Protein AF-A0A3D3A9D2-F1 (afdb_monomer_lite)

Sequence (85 aa):
FGTVWGIMNSFQAIAMSRDTNLAVVAPGIAEALFATGLGLLAAIPAVVAYNACAASVQRFSSRLDHFADDFINLIARQGGQQSKG

Secondary structure (DSSP, 8-state):
-HHHHHHHHHHHHHHHH----HHHHHHHHHHHHHHHHHHHHHHHHHHHHHHHHHHHHHHHHHHHHHHHHHHHHHHHHHHHHGGG-

Structure (mmCIF, N/CA/C/O backbone):
data_AF-A0A3D3A9D2-F1
#
_entry.id   AF-A0A3D3A9D2-F1
#
loop_
_atom_site.group_PDB
_atom_site.id
_atom_site.type_symbol
_atom_site.label_atom_id
_atom_site.label_alt_id
_atom_site.label_comp_id
_atom_site.label_asym_id
_atom_site.label_entity_id
_atom_site.label_seq_id
_atom_site.pdbx_PDB_ins_code
_atom_site.Cartn_x
_atom_site.Cartn_y
_atom_site.Cartn_z
_atom_site.occupancy
_atom_site.B_iso_or_equiv
_atom_site.auth_seq_id
_atom_site.auth_comp_id
_atom_site.auth_asym_id
_atom_site.auth_atom_id
_atom_site.pdbx_PDB_model_num
ATOM 1 N N . PHE A 1 1 ? -0.759 -0.569 -14.994 1.00 71.50 1 PHE A N 1
ATOM 2 C CA . PHE A 1 1 ? -1.142 -0.120 -16.350 1.00 71.50 1 PHE A CA 1
ATOM 3 C C . PHE A 1 1 ? 0.062 0.426 -17.122 1.00 71.50 1 PHE A C 1
ATOM 5 O O . PHE A 1 1 ? 0.338 -0.086 -18.197 1.00 71.50 1 PHE A O 1
ATOM 12 N N . GLY A 1 2 ? 0.839 1.368 -16.562 1.00 82.75 2 GLY A N 1
ATOM 13 C CA . GLY A 1 2 ? 2.013 1.949 -17.244 1.00 82.75 2 GLY A CA 1
ATOM 14 C C . GLY A 1 2 ? 3.111 0.955 -17.653 1.00 82.75 2 GLY A C 1
ATOM 15 O O . GLY A 1 2 ? 3.690 1.097 -18.721 1.00 82.75 2 GLY A O 1
ATOM 16 N N . THR A 1 3 ? 3.341 -0.102 -16.869 1.00 89.81 3 THR A N 1
ATOM 17 C CA . THR A 1 3 ? 4.353 -1.134 -17.165 1.00 89.81 3 THR A CA 1
ATOM 18 C C . THR A 1 3 ? 4.076 -1.904 -18.449 1.00 89.81 3 THR A C 1
ATOM 20 O O . THR A 1 3 ? 4.927 -1.995 -19.327 1.00 89.81 3 THR A O 1
ATOM 23 N N . VAL A 1 4 ? 2.865 -2.450 -18.558 1.00 89.75 4 VAL A N 1
ATOM 24 C CA . VAL A 1 4 ? 2.433 -3.257 -19.702 1.00 89.75 4 VAL A CA 1
ATOM 25 C C . VAL A 1 4 ? 2.431 -2.406 -20.966 1.00 89.75 4 VAL A C 1
ATOM 27 O O . VAL A 1 4 ? 2.927 -2.848 -21.995 1.00 89.75 4 VAL A O 1
ATOM 30 N N . TRP A 1 5 ? 1.953 -1.162 -20.871 1.00 87.56 5 TRP A N 1
ATOM 31 C CA . TRP A 1 5 ? 1.961 -0.230 -21.994 1.00 87.56 5 TRP A CA 1
ATOM 32 C C . TRP A 1 5 ? 3.383 0.137 -22.446 1.00 87.56 5 TRP A C 1
ATOM 34 O O . TRP A 1 5 ? 3.682 0.061 -23.635 1.00 87.56 5 TRP A O 1
ATOM 44 N N . GLY A 1 6 ? 4.281 0.474 -21.512 1.00 87.06 6 GLY A N 1
ATOM 45 C CA . GLY A 1 6 ? 5.668 0.838 -21.825 1.00 87.06 6 GLY A CA 1
ATOM 46 C C . GLY A 1 6 ? 6.462 -0.314 -22.443 1.00 87.06 6 GLY A C 1
ATOM 47 O O . GLY A 1 6 ? 7.181 -0.125 -23.426 1.00 87.06 6 GLY A O 1
ATOM 48 N N . ILE A 1 7 ? 6.264 -1.535 -21.936 1.00 90.12 7 ILE A N 1
ATOM 49 C CA . ILE A 1 7 ? 6.875 -2.741 -22.505 1.00 90.12 7 ILE A CA 1
ATOM 50 C C . ILE A 1 7 ? 6.295 -3.036 -23.895 1.00 90.12 7 ILE A C 1
ATOM 52 O O . ILE A 1 7 ? 7.056 -3.278 -24.830 1.00 90.12 7 ILE A O 1
ATOM 56 N N . MET A 1 8 ? 4.972 -2.957 -24.070 1.00 89.94 8 MET A N 1
ATOM 57 C CA . MET A 1 8 ? 4.319 -3.182 -25.364 1.00 89.94 8 MET A CA 1
ATOM 58 C C . MET A 1 8 ? 4.810 -2.194 -26.430 1.00 89.94 8 MET A C 1
ATOM 60 O O . MET A 1 8 ? 5.178 -2.615 -27.525 1.00 89.94 8 MET A O 1
ATOM 64 N N . ASN A 1 9 ? 4.888 -0.903 -26.095 1.00 87.75 9 ASN A N 1
ATOM 65 C CA . ASN A 1 9 ? 5.389 0.125 -27.006 1.00 87.75 9 ASN A CA 1
ATOM 66 C C . ASN A 1 9 ? 6.868 -0.107 -27.371 1.00 87.75 9 ASN A C 1
ATOM 68 O O . ASN A 1 9 ? 7.256 0.040 -28.528 1.00 87.75 9 ASN A O 1
ATOM 72 N N . SER A 1 10 ? 7.680 -0.550 -26.406 1.00 87.81 10 SER A N 1
ATOM 73 C CA . SER A 1 10 ? 9.091 -0.892 -26.637 1.00 87.81 10 SER A CA 1
ATOM 74 C C . SER A 1 10 ? 9.245 -2.068 -27.612 1.00 87.81 10 SER A C 1
ATOM 76 O O . SER A 1 10 ? 10.042 -2.000 -28.547 1.00 87.81 10 SER A O 1
ATOM 78 N N . PHE A 1 11 ? 8.448 -3.130 -27.457 1.00 87.19 11 PHE A N 1
ATOM 79 C CA . PHE A 1 11 ? 8.464 -4.266 -28.388 1.00 87.19 11 PHE A CA 1
ATOM 80 C C . PHE A 1 11 ? 7.922 -3.907 -29.777 1.00 87.19 11 PHE A C 1
ATOM 82 O O . PHE A 1 11 ? 8.453 -4.381 -30.782 1.00 87.19 11 PHE A O 1
ATOM 89 N N . GLN A 1 12 ? 6.912 -3.037 -29.855 1.00 86.62 12 GLN A N 1
ATOM 90 C CA . GLN A 1 12 ? 6.393 -2.541 -31.129 1.00 86.62 12 GLN A CA 1
ATOM 91 C C . GLN A 1 12 ? 7.447 -1.712 -31.882 1.00 86.62 12 GLN A C 1
ATOM 93 O O . GLN A 1 12 ? 7.581 -1.858 -33.098 1.00 86.62 12 GLN A O 1
ATOM 98 N N . ALA A 1 13 ? 8.241 -0.902 -31.173 1.00 84.88 13 ALA A N 1
ATOM 99 C CA . ALA A 1 13 ? 9.339 -0.138 -31.763 1.00 84.88 13 ALA A CA 1
ATOM 100 C C . ALA A 1 13 ? 10.407 -1.046 -32.402 1.00 84.88 13 ALA A C 1
ATOM 102 O O . ALA A 1 13 ? 10.786 -0.797 -33.544 1.00 84.88 13 ALA A O 1
ATOM 103 N N . ILE A 1 14 ? 10.816 -2.133 -31.730 1.00 85.56 14 ILE A N 1
ATOM 104 C CA . ILE A 1 14 ? 11.759 -3.133 -32.282 1.00 85.56 14 ILE A CA 1
ATOM 105 C C . ILE A 1 14 ? 11.187 -3.792 -33.544 1.00 85.56 14 ILE A C 1
ATOM 107 O O . ILE A 1 14 ? 11.887 -3.962 -34.544 1.00 85.56 14 ILE A O 1
ATOM 111 N N . ALA A 1 15 ? 9.905 -4.166 -33.514 1.00 85.19 15 ALA A N 1
ATOM 112 C CA . ALA A 1 15 ? 9.258 -4.836 -34.639 1.00 85.19 15 ALA A CA 1
ATOM 113 C C . ALA A 1 15 ? 9.196 -3.948 -35.897 1.00 85.19 15 ALA A C 1
ATOM 115 O O . ALA A 1 15 ? 9.345 -4.451 -37.012 1.00 85.19 15 ALA A O 1
ATOM 116 N N . MET A 1 16 ? 9.003 -2.635 -35.726 1.00 84.56 16 MET A N 1
ATOM 117 C CA . MET A 1 16 ? 8.958 -1.671 -36.832 1.00 84.56 16 MET A CA 1
ATOM 118 C C . MET A 1 16 ? 10.349 -1.276 -37.333 1.00 84.56 16 MET A C 1
ATOM 120 O O . MET A 1 16 ? 10.543 -1.159 -38.542 1.00 84.56 16 MET A O 1
ATOM 124 N N . SER A 1 17 ? 11.315 -1.075 -36.429 1.00 82.56 17 SER A N 1
ATOM 125 C CA . SER A 1 17 ? 12.673 -0.661 -36.798 1.00 82.56 17 SER A CA 1
ATOM 126 C C . SER A 1 17 ? 13.493 -1.792 -37.421 1.00 82.56 17 SER A C 1
ATOM 128 O O . SER A 1 17 ? 14.452 -1.514 -38.137 1.00 82.56 17 SER A O 1
ATOM 130 N N . ARG A 1 18 ? 13.134 -3.061 -37.149 1.00 77.75 18 ARG A N 1
ATOM 131 C CA . ARG A 1 18 ? 13.968 -4.254 -37.413 1.00 77.75 18 ARG A CA 1
ATOM 132 C C . ARG A 1 18 ? 15.371 -4.152 -36.801 1.00 77.75 18 ARG A C 1
ATOM 134 O O . ARG A 1 18 ? 16.265 -4.904 -37.181 1.00 77.75 18 ARG A O 1
ATOM 141 N N . ASP A 1 19 ? 15.549 -3.235 -35.856 1.00 72.94 19 ASP A N 1
ATOM 142 C CA . ASP A 1 19 ? 16.794 -2.978 -35.158 1.00 72.94 19 ASP A CA 1
ATOM 143 C C . ASP A 1 19 ? 16.633 -3.439 -33.711 1.00 72.94 19 ASP A C 1
ATOM 145 O O . ASP A 1 19 ? 15.785 -2.945 -32.964 1.00 72.94 19 ASP A O 1
ATOM 149 N N . THR A 1 20 ? 17.441 -4.425 -33.330 1.00 75.19 20 THR A N 1
ATOM 150 C CA . THR A 1 20 ? 17.470 -4.984 -31.976 1.00 75.19 20 THR A CA 1
ATOM 151 C C . THR A 1 20 ? 18.389 -4.198 -31.043 1.00 75.19 20 THR A C 1
ATOM 153 O O . THR A 1 20 ? 18.694 -4.670 -29.947 1.00 75.19 20 THR A O 1
ATOM 156 N N . ASN A 1 21 ? 18.872 -3.024 -31.458 1.00 80.38 21 ASN A N 1
ATOM 157 C CA . ASN A 1 21 ? 19.693 -2.174 -30.618 1.00 80.38 21 ASN A CA 1
ATOM 158 C C . ASN A 1 21 ? 18.940 -1.770 -29.341 1.00 80.38 21 ASN A C 1
ATOM 160 O O . ASN A 1 21 ? 17.968 -1.011 -29.354 1.00 80.38 21 ASN A O 1
ATOM 164 N N . LEU A 1 22 ? 19.452 -2.258 -28.211 1.00 74.50 22 LEU A N 1
ATOM 165 C CA . LEU A 1 22 ? 18.895 -2.047 -26.876 1.00 74.50 22 LEU A CA 1
ATOM 166 C C . LEU A 1 22 ? 18.807 -0.564 -26.492 1.00 74.50 22 LEU A C 1
ATOM 168 O O . LEU A 1 22 ? 17.954 -0.198 -25.685 1.00 74.50 22 LEU A O 1
ATOM 172 N N . ALA A 1 23 ? 19.635 0.297 -27.089 1.00 82.69 23 ALA A N 1
ATOM 173 C CA . ALA A 1 23 ? 19.601 1.734 -26.834 1.00 82.69 23 ALA A CA 1
ATOM 174 C C . ALA A 1 23 ? 18.251 2.375 -27.208 1.00 82.69 23 ALA A C 1
ATOM 176 O O . ALA A 1 23 ? 17.827 3.324 -26.553 1.00 82.69 23 ALA A O 1
ATOM 177 N N . VAL A 1 24 ? 17.555 1.840 -28.219 1.00 77.44 24 VAL A N 1
ATOM 178 C CA . VAL A 1 24 ? 16.281 2.393 -28.716 1.00 77.44 24 VAL A CA 1
ATOM 179 C C . VAL A 1 24 ? 15.112 2.073 -27.777 1.00 77.44 24 VAL A C 1
ATOM 181 O O . VAL A 1 24 ? 14.155 2.838 -27.699 1.00 77.44 24 VAL A O 1
ATOM 184 N N . VAL A 1 25 ? 15.193 0.976 -27.017 1.00 83.31 25 VAL A N 1
ATOM 185 C CA . VAL A 1 25 ? 14.119 0.520 -26.112 1.00 83.31 25 VAL A CA 1
ATOM 186 C C . VAL A 1 25 ? 14.386 0.760 -24.633 1.00 83.31 25 VAL A C 1
ATOM 188 O O . VAL A 1 25 ? 13.456 0.705 -23.828 1.00 83.31 25 VAL A O 1
ATOM 191 N N . ALA A 1 26 ? 15.633 1.056 -24.263 1.00 85.94 26 ALA A N 1
ATOM 192 C CA . ALA A 1 26 ? 16.004 1.346 -22.883 1.00 85.94 26 ALA A CA 1
ATOM 193 C C . ALA A 1 26 ? 15.118 2.424 -22.214 1.00 85.94 26 ALA A C 1
ATOM 195 O O . ALA A 1 26 ? 14.726 2.206 -21.064 1.00 85.94 26 ALA A O 1
ATOM 196 N N . PRO A 1 27 ? 14.716 3.523 -22.894 1.00 85.06 27 PRO A N 1
ATOM 197 C CA . PRO A 1 27 ? 13.847 4.531 -22.282 1.00 85.06 27 PRO A CA 1
ATOM 198 C C . PRO A 1 27 ? 12.457 3.993 -21.903 1.00 85.06 27 PRO A C 1
ATOM 200 O O . PRO A 1 27 ? 12.016 4.175 -20.770 1.00 85.06 27 PRO A O 1
ATOM 203 N N . GLY A 1 28 ? 11.786 3.266 -22.805 1.00 84.81 28 GLY A N 1
ATOM 204 C CA . GLY A 1 28 ? 10.426 2.760 -22.566 1.00 84.81 28 GLY A CA 1
ATOM 205 C C . GLY A 1 28 ? 10.358 1.694 -21.468 1.00 84.81 28 GLY A C 1
ATOM 206 O O . GLY A 1 28 ? 9.387 1.625 -20.710 1.00 84.81 28 GLY A O 1
ATOM 207 N N . ILE A 1 29 ? 11.419 0.897 -21.320 1.00 87.75 29 ILE A N 1
ATOM 208 C CA . ILE A 1 29 ? 11.543 -0.075 -20.226 1.00 87.75 29 ILE A CA 1
ATOM 209 C C . ILE A 1 29 ? 11.804 0.637 -18.890 1.00 87.75 29 ILE A C 1
ATOM 211 O O . ILE A 1 29 ? 11.234 0.250 -17.868 1.00 87.75 29 ILE A O 1
ATOM 215 N N . ALA A 1 30 ? 12.619 1.696 -18.877 1.00 89.25 30 ALA A N 1
ATOM 216 C CA . ALA A 1 30 ? 12.868 2.481 -17.669 1.00 89.25 30 ALA A CA 1
ATOM 217 C C . ALA A 1 30 ? 11.583 3.146 -17.142 1.00 89.25 30 ALA A C 1
ATOM 219 O O . ALA A 1 30 ? 11.291 3.063 -15.948 1.00 89.25 30 ALA A O 1
ATOM 220 N N . GLU A 1 31 ? 10.769 3.728 -18.027 1.00 89.31 31 GLU A N 1
ATOM 221 C CA . GLU A 1 31 ? 9.466 4.305 -17.669 1.00 89.31 31 GLU A CA 1
ATOM 222 C C . GLU A 1 31 ? 8.490 3.251 -17.134 1.00 89.31 31 GLU A C 1
ATOM 224 O O . GLU A 1 31 ? 7.787 3.486 -16.145 1.00 89.31 31 GLU A O 1
ATOM 229 N N . ALA A 1 32 ? 8.480 2.059 -17.739 1.00 91.56 32 ALA A N 1
ATOM 230 C CA . ALA A 1 32 ? 7.691 0.939 -17.247 1.00 91.56 32 ALA A CA 1
ATOM 231 C C . ALA A 1 32 ? 8.076 0.583 -15.800 1.00 91.56 32 ALA A C 1
ATOM 233 O O . ALA A 1 32 ? 7.202 0.479 -14.939 1.00 91.56 32 ALA A O 1
ATOM 234 N N . LEU A 1 33 ? 9.371 0.451 -15.499 1.00 93.00 33 LEU A N 1
ATOM 235 C CA . LEU A 1 33 ? 9.844 0.153 -14.142 1.00 93.00 33 LEU A CA 1
ATOM 236 C C . LEU A 1 33 ? 9.527 1.277 -13.150 1.00 93.00 33 LEU A C 1
ATOM 238 O O . LEU A 1 33 ? 9.118 1.003 -12.018 1.00 93.00 33 LEU A O 1
ATOM 242 N N . PHE A 1 34 ? 9.643 2.533 -13.577 1.00 93.56 34 PHE A N 1
ATOM 243 C CA . PHE A 1 34 ? 9.282 3.684 -12.755 1.00 93.56 34 PHE A CA 1
ATOM 244 C C . PHE A 1 34 ? 7.796 3.665 -12.365 1.00 93.56 34 PHE A C 1
ATOM 246 O O . PHE A 1 34 ? 7.457 3.875 -11.198 1.00 93.56 34 PHE A O 1
ATOM 253 N N . ALA A 1 35 ? 6.908 3.311 -13.300 1.00 94.50 35 ALA A N 1
ATOM 254 C CA . ALA A 1 35 ? 5.480 3.166 -13.025 1.00 94.50 35 ALA A CA 1
ATOM 255 C C . ALA A 1 35 ? 5.180 2.079 -11.969 1.00 94.50 35 ALA A C 1
ATOM 257 O O . ALA A 1 35 ? 4.273 2.260 -11.154 1.00 94.50 35 ALA A O 1
ATOM 258 N N . THR A 1 36 ? 5.942 0.977 -11.934 1.00 94.62 36 THR A N 1
ATOM 259 C CA . THR A 1 36 ? 5.847 -0.023 -10.850 1.00 94.62 36 THR A CA 1
ATOM 260 C C . THR A 1 36 ? 6.245 0.576 -9.508 1.00 94.62 36 THR A C 1
ATOM 262 O O . THR A 1 36 ? 5.530 0.399 -8.522 1.00 94.62 36 THR A O 1
ATOM 265 N N . GLY A 1 37 ? 7.373 1.292 -9.474 1.00 95.12 37 GLY A N 1
ATOM 266 C CA . GLY A 1 37 ? 7.880 1.927 -8.260 1.00 95.12 37 GLY A CA 1
ATOM 267 C C . GLY A 1 37 ? 6.859 2.888 -7.656 1.00 95.12 37 GLY A C 1
ATOM 268 O O . GLY A 1 37 ? 6.536 2.780 -6.476 1.00 95.12 37 GLY A O 1
ATOM 269 N N . LEU A 1 38 ? 6.268 3.755 -8.481 1.00 95.81 38 LEU A N 1
ATOM 270 C CA . LEU A 1 38 ? 5.201 4.659 -8.045 1.00 95.81 38 LEU A CA 1
ATOM 271 C C . LEU A 1 38 ? 3.960 3.913 -7.543 1.00 95.81 38 LEU A C 1
ATOM 273 O O . LEU A 1 38 ? 3.380 4.302 -6.531 1.00 95.81 38 LEU A O 1
ATOM 277 N N . GLY A 1 39 ? 3.570 2.824 -8.212 1.00 95.00 39 GLY A N 1
ATOM 278 C CA . GLY A 1 39 ? 2.448 1.993 -7.779 1.00 95.00 39 GLY A CA 1
ATOM 279 C C . GLY A 1 39 ? 2.659 1.412 -6.381 1.00 95.00 39 GLY A C 1
ATOM 280 O O . GLY A 1 39 ? 1.765 1.489 -5.541 1.00 95.00 39 GLY A O 1
ATO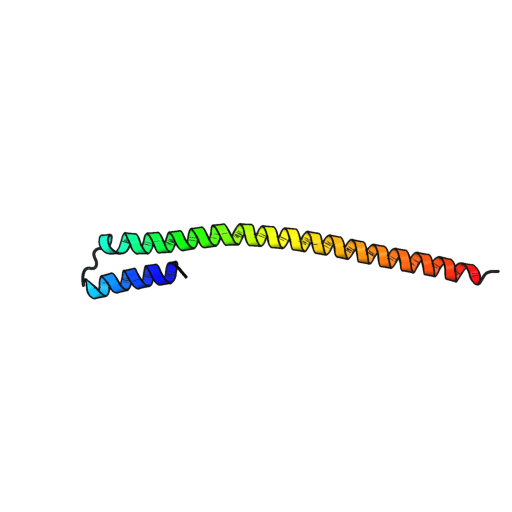M 281 N N . LEU A 1 40 ? 3.857 0.893 -6.099 1.00 97.00 40 LEU A N 1
ATOM 282 C CA . LEU A 1 40 ? 4.209 0.371 -4.776 1.00 97.00 40 LEU A CA 1
ATOM 283 C C . LEU A 1 40 ? 4.286 1.481 -3.720 1.00 97.00 40 LEU A C 1
ATOM 285 O O . LEU A 1 40 ? 3.768 1.307 -2.616 1.00 97.00 40 LEU A O 1
ATOM 289 N N . LEU A 1 41 ? 4.869 2.631 -4.072 1.00 96.56 41 LEU A N 1
ATOM 290 C CA . LEU A 1 41 ? 4.940 3.800 -3.191 1.00 96.56 41 LEU A CA 1
ATOM 291 C C . LEU A 1 41 ? 3.556 4.334 -2.810 1.00 96.56 41 LEU A C 1
ATOM 293 O O . LEU A 1 41 ? 3.392 4.816 -1.696 1.00 96.56 41 LEU A O 1
ATOM 297 N N . ALA A 1 42 ? 2.559 4.227 -3.690 1.00 96.94 42 ALA A N 1
ATOM 298 C CA . ALA A 1 42 ? 1.180 4.586 -3.372 1.00 96.94 42 ALA A CA 1
ATOM 299 C C . ALA A 1 42 ? 0.448 3.480 -2.587 1.00 96.94 42 ALA A C 1
ATOM 301 O O . ALA A 1 42 ? -0.292 3.770 -1.646 1.00 96.94 42 ALA A O 1
ATOM 302 N N . ALA A 1 43 ? 0.655 2.210 -2.950 1.00 97.69 43 ALA A N 1
ATOM 303 C CA . ALA A 1 43 ? -0.088 1.083 -2.386 1.00 97.69 43 ALA A CA 1
ATOM 304 C C . ALA A 1 43 ? 0.274 0.784 -0.923 1.00 97.69 43 ALA A C 1
ATOM 306 O O . ALA A 1 43 ? -0.618 0.530 -0.113 1.00 97.69 43 ALA A O 1
ATOM 307 N N . ILE A 1 44 ? 1.562 0.827 -0.564 1.00 97.81 44 ILE A N 1
ATOM 308 C CA . ILE A 1 44 ? 2.014 0.457 0.787 1.00 97.81 44 ILE A CA 1
ATOM 309 C C . ILE A 1 44 ? 1.452 1.419 1.850 1.00 97.81 44 ILE A C 1
ATOM 311 O O . ILE A 1 44 ? 0.819 0.942 2.795 1.00 97.81 44 ILE A O 1
ATOM 315 N N . PRO A 1 45 ? 1.587 2.755 1.723 1.00 97.62 45 PRO A N 1
ATOM 316 C CA . PRO A 1 45 ? 1.023 3.678 2.705 1.00 97.62 45 PRO A CA 1
ATOM 317 C C . PRO A 1 45 ? -0.503 3.601 2.773 1.00 97.62 45 PRO A C 1
ATOM 319 O O . PRO A 1 45 ? -1.066 3.664 3.865 1.00 97.62 45 PRO A O 1
ATOM 322 N N . ALA A 1 46 ? -1.174 3.412 1.630 1.00 98.31 46 ALA A N 1
ATOM 323 C CA . ALA A 1 46 ? -2.626 3.267 1.587 1.00 98.31 46 ALA A CA 1
ATOM 324 C C . ALA A 1 46 ? -3.099 2.056 2.407 1.00 98.31 46 ALA A C 1
ATOM 326 O O . ALA A 1 46 ? -4.039 2.176 3.195 1.00 98.31 46 ALA A O 1
ATOM 327 N N . VAL A 1 47 ? -2.417 0.910 2.290 1.00 98.38 47 VAL A N 1
ATOM 328 C CA . VAL A 1 47 ? -2.777 -0.295 3.052 1.00 98.38 47 VAL A CA 1
ATOM 329 C C . VAL A 1 47 ? -2.499 -0.131 4.549 1.00 98.38 47 VAL A C 1
ATOM 331 O O . VAL A 1 47 ? -3.294 -0.574 5.376 1.00 98.38 47 VAL A O 1
ATOM 334 N N . VAL A 1 48 ? -1.410 0.556 4.918 1.00 98.44 48 VAL A N 1
ATOM 335 C CA . VAL A 1 48 ? -1.091 0.856 6.323 1.00 98.44 48 VAL A CA 1
ATOM 336 C C . VAL A 1 48 ? -2.163 1.756 6.938 1.00 98.44 48 VAL A C 1
ATOM 338 O O . VAL A 1 48 ? -2.663 1.459 8.024 1.00 98.44 48 VAL A O 1
ATOM 341 N N . ALA A 1 49 ? -2.559 2.820 6.235 1.00 98.38 49 ALA A N 1
ATOM 342 C CA . ALA A 1 49 ? -3.604 3.733 6.688 1.00 98.38 49 ALA A CA 1
ATOM 343 C C . ALA A 1 49 ? -4.961 3.027 6.829 1.00 98.38 49 ALA A C 1
ATOM 345 O O . ALA A 1 49 ? -5.649 3.209 7.837 1.00 98.38 49 ALA A O 1
ATOM 346 N N . TYR A 1 50 ? -5.321 2.177 5.862 1.00 98.56 50 TYR A N 1
ATOM 347 C CA . TYR A 1 50 ? -6.534 1.364 5.928 1.00 98.56 50 TYR A CA 1
ATOM 348 C C . TYR A 1 50 ? -6.537 0.467 7.171 1.00 98.56 50 TYR A C 1
ATOM 350 O O . TYR A 1 50 ? -7.490 0.503 7.950 1.00 98.56 50 TYR A O 1
ATOM 358 N N . ASN A 1 51 ? -5.447 -0.267 7.412 1.00 98.44 51 ASN A N 1
ATOM 359 C CA . ASN A 1 51 ? -5.335 -1.153 8.570 1.00 98.44 51 ASN A CA 1
ATOM 360 C C . ASN A 1 51 ? -5.405 -0.382 9.897 1.00 98.44 51 ASN A C 1
ATOM 362 O O . ASN A 1 51 ? -6.071 -0.824 10.834 1.00 98.44 51 ASN A O 1
ATOM 366 N N . ALA A 1 52 ? -4.770 0.790 9.984 1.00 98.44 52 ALA A N 1
ATOM 367 C CA . ALA A 1 52 ? -4.832 1.633 11.176 1.00 98.44 52 ALA A CA 1
ATOM 368 C C . ALA A 1 52 ? -6.256 2.152 11.452 1.00 98.44 52 ALA A C 1
ATOM 370 O O . ALA A 1 52 ? -6.715 2.147 12.602 1.00 98.44 52 ALA A O 1
ATOM 371 N N . CYS A 1 53 ? -6.974 2.571 10.406 1.00 98.38 53 CYS A N 1
ATOM 372 C CA . CYS A 1 53 ? -8.364 3.006 10.511 1.00 98.38 53 CYS A CA 1
ATOM 373 C C . CYS A 1 53 ? -9.278 1.845 10.929 1.00 98.38 53 CYS A C 1
ATOM 375 O O . CYS A 1 53 ? -10.000 1.960 11.919 1.00 98.38 53 CYS A O 1
ATOM 377 N N . ALA A 1 54 ? -9.171 0.694 10.260 1.00 98.50 54 ALA A N 1
ATOM 378 C CA . ALA A 1 54 ? -9.943 -0.505 10.575 1.00 98.50 54 ALA A CA 1
ATOM 379 C C . ALA A 1 54 ? -9.730 -0.961 12.029 1.00 98.50 54 ALA A C 1
ATOM 381 O O . ALA A 1 54 ? -10.694 -1.203 12.755 1.00 98.50 54 ALA A O 1
ATOM 382 N N . ALA A 1 55 ? -8.481 -0.976 12.506 1.00 98.44 55 ALA A N 1
ATOM 383 C CA . ALA A 1 55 ? -8.167 -1.288 13.900 1.00 98.44 55 ALA A CA 1
ATOM 384 C C . ALA A 1 55 ? -8.779 -0.278 14.888 1.00 98.44 55 ALA A C 1
ATOM 386 O O . ALA A 1 55 ? -9.118 -0.620 16.022 1.00 98.44 55 ALA A O 1
ATOM 387 N N . SER A 1 56 ? -8.911 0.986 14.491 1.00 98.31 56 SER A N 1
ATOM 388 C CA . SER A 1 56 ? -9.511 2.028 15.330 1.00 98.31 56 SER A CA 1
ATOM 389 C C . SER A 1 56 ? -11.031 1.887 15.398 1.00 98.31 56 SER A C 1
ATOM 391 O O . SER A 1 56 ? -11.595 1.962 16.489 1.00 98.31 56 SER A O 1
ATOM 393 N N . VAL A 1 57 ? -11.677 1.580 14.271 1.00 98.50 57 VAL A N 1
ATOM 394 C CA . VAL A 1 57 ? -13.111 1.256 14.208 1.00 98.50 57 VAL A CA 1
ATOM 395 C C . VAL A 1 57 ? -13.428 0.016 15.043 1.00 98.50 57 VAL A C 1
ATOM 397 O O . VAL A 1 57 ? -14.349 0.054 15.854 1.00 98.50 57 VAL A O 1
ATOM 400 N N . GLN A 1 58 ? -12.625 -1.045 14.934 1.00 98.44 58 GLN A N 1
ATOM 401 C CA . GLN A 1 58 ? -12.829 -2.268 15.714 1.00 98.44 58 GLN A CA 1
ATOM 402 C C . GLN A 1 58 ? -12.742 -2.012 17.223 1.00 98.44 58 GLN A C 1
ATOM 404 O O . GLN A 1 58 ? -13.572 -2.494 17.994 1.00 98.44 58 GLN A O 1
ATOM 409 N N . ARG A 1 59 ? -11.761 -1.210 17.657 1.00 98.19 59 ARG A N 1
ATOM 410 C CA . ARG A 1 59 ? -11.634 -0.805 19.066 1.00 98.19 59 ARG A CA 1
ATOM 411 C C . ARG A 1 59 ? -12.829 0.015 19.534 1.00 98.19 59 ARG A C 1
ATOM 413 O O . ARG A 1 59 ? -13.264 -0.145 20.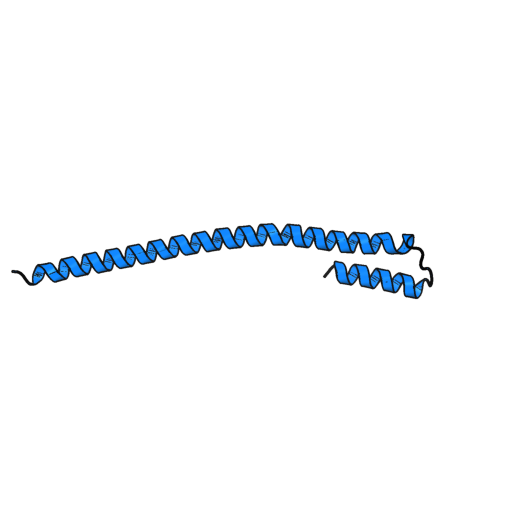668 1.00 98.19 59 ARG A O 1
ATOM 420 N N . PHE A 1 60 ? -13.355 0.891 18.684 1.00 98.19 60 PHE A N 1
ATOM 421 C CA . PHE A 1 60 ? -14.554 1.652 19.008 1.00 98.19 60 PHE A CA 1
ATOM 422 C C . PHE A 1 60 ? -15.785 0.745 19.141 1.00 98.19 60 PHE A C 1
ATOM 424 O O . PHE A 1 60 ? -16.497 0.861 20.134 1.00 98.19 60 PHE A O 1
ATOM 431 N N . SER A 1 61 ? -15.976 -0.204 18.220 1.00 98.25 61 SER A N 1
ATOM 432 C CA . SER A 1 61 ? -17.061 -1.193 18.295 1.00 98.25 61 SER A CA 1
ATOM 433 C C . SER A 1 61 ? -16.995 -2.007 19.586 1.00 98.25 61 SER A C 1
ATOM 435 O O . SER A 1 61 ? -17.963 -2.039 20.331 1.00 98.25 61 SER A O 1
ATOM 437 N N . SER A 1 62 ? -15.823 -2.552 19.925 1.00 98.19 62 SER A N 1
ATOM 438 C CA . SER A 1 62 ? -15.643 -3.323 21.163 1.00 98.19 62 SER A CA 1
ATOM 439 C C . SER A 1 62 ? -15.985 -2.516 22.422 1.00 98.19 62 SER A C 1
ATOM 441 O O . SER A 1 62 ? -16.549 -3.058 23.367 1.00 98.19 62 SER A O 1
ATOM 443 N N . ARG A 1 63 ? -15.700 -1.207 22.448 1.00 97.81 63 ARG A N 1
ATOM 444 C CA . ARG A 1 63 ? -16.100 -0.339 23.569 1.00 97.81 63 ARG A CA 1
ATOM 445 C C . ARG A 1 63 ? -17.614 -0.163 23.662 1.00 97.81 63 ARG A C 1
ATOM 447 O O . ARG A 1 63 ? -18.126 -0.060 24.773 1.00 97.81 63 ARG A O 1
ATOM 454 N N . LEU A 1 64 ? -18.308 -0.090 22.527 1.00 98.00 64 LEU A N 1
ATOM 455 C CA . LEU A 1 64 ? -19.769 -0.025 22.500 1.00 98.00 64 LEU A CA 1
ATOM 456 C C . LEU A 1 64 ? -20.391 -1.341 22.969 1.00 98.00 64 LEU A C 1
ATOM 458 O O . LEU A 1 64 ? -21.333 -1.300 23.754 1.00 98.00 64 LEU A O 1
ATOM 462 N N . ASP A 1 65 ? -19.826 -2.475 22.557 1.00 97.62 65 ASP A N 1
ATOM 463 C CA . ASP A 1 65 ? -20.282 -3.798 22.992 1.00 97.62 65 ASP A CA 1
ATOM 464 C C . ASP A 1 65 ? -20.138 -3.944 24.515 1.00 97.62 65 ASP A C 1
ATOM 466 O O . ASP A 1 65 ? -21.105 -4.259 25.204 1.00 97.62 65 ASP A O 1
ATOM 470 N N . HIS A 1 66 ? -18.976 -3.578 25.072 1.00 97.50 66 HIS A N 1
ATOM 471 C CA . HIS A 1 66 ? -18.772 -3.574 26.525 1.00 97.50 66 HIS A CA 1
ATOM 472 C C . HIS A 1 66 ? -19.739 -2.642 27.264 1.00 97.50 66 HIS A C 1
ATOM 474 O O . HIS A 1 66 ? -20.260 -2.999 28.317 1.00 97.50 66 HIS A O 1
ATOM 480 N N . PHE A 1 67 ? -20.014 -1.458 26.712 1.00 96.75 67 PHE A N 1
ATOM 481 C CA . PHE A 1 67 ? -20.989 -0.542 27.299 1.00 96.75 67 PHE A CA 1
ATOM 482 C C . PHE A 1 67 ? -22.406 -1.135 27.302 1.00 96.75 67 PHE A C 1
ATOM 484 O O . PHE A 1 67 ? -23.130 -0.985 28.287 1.00 96.75 67 PHE A O 1
ATOM 491 N N . ALA A 1 68 ? -22.806 -1.811 26.222 1.00 96.81 68 ALA A N 1
ATOM 492 C CA . ALA A 1 68 ? -24.101 -2.474 26.138 1.00 96.81 68 ALA A CA 1
ATOM 493 C C . ALA A 1 68 ? -24.221 -3.614 27.163 1.00 96.81 68 ALA A C 1
ATOM 495 O O . ALA A 1 68 ? -25.236 -3.700 27.857 1.00 96.81 68 ALA A O 1
ATOM 496 N N . ASP A 1 69 ? -23.174 -4.427 27.320 1.00 96.62 69 ASP A N 1
ATOM 497 C CA . ASP A 1 69 ? -23.123 -5.502 28.316 1.00 96.62 69 ASP A CA 1
ATOM 498 C C . ASP A 1 69 ? -23.244 -4.960 29.749 1.00 96.62 69 ASP A C 1
ATOM 500 O O . ASP A 1 69 ? -24.046 -5.454 30.548 1.00 96.62 69 ASP A O 1
ATOM 504 N N . ASP A 1 70 ? -22.495 -3.905 30.078 1.00 95.62 70 ASP A N 1
ATOM 505 C CA . ASP A 1 70 ? -22.564 -3.250 31.387 1.00 95.62 70 ASP A CA 1
ATOM 506 C C . ASP A 1 70 ? -23.954 -2.656 31.651 1.00 95.62 70 ASP A C 1
ATOM 508 O O . ASP A 1 70 ? -24.489 -2.767 32.761 1.00 95.62 70 ASP A O 1
ATOM 512 N N . PHE A 1 71 ? -24.576 -2.069 30.626 1.00 95.69 71 PHE A N 1
ATOM 513 C CA . PHE A 1 71 ? -25.923 -1.513 30.713 1.00 95.69 71 PHE A CA 1
ATOM 514 C C . PHE A 1 71 ? -26.980 -2.597 30.975 1.00 95.69 71 PHE A C 1
ATOM 516 O O . PHE A 1 71 ? -27.822 -2.438 31.865 1.00 95.69 71 PHE A O 1
ATOM 523 N N . ILE A 1 72 ? -26.907 -3.727 30.266 1.00 95.06 72 ILE A N 1
ATOM 524 C CA . ILE A 1 72 ? -27.793 -4.881 30.482 1.00 95.06 72 ILE A CA 1
ATOM 525 C C . ILE A 1 72 ? -27.610 -5.436 31.899 1.00 95.06 72 ILE A C 1
ATOM 527 O O . ILE A 1 72 ? -28.594 -5.665 32.608 1.00 95.06 72 ILE A O 1
ATOM 531 N N . ASN A 1 73 ? -26.363 -5.596 32.348 1.00 94.75 73 ASN A N 1
ATOM 532 C CA . ASN A 1 73 ? -26.053 -6.080 33.693 1.00 94.75 73 ASN A CA 1
ATOM 533 C C . ASN A 1 73 ? -26.583 -5.144 34.789 1.00 94.75 73 ASN A C 1
ATOM 535 O O . ASN A 1 73 ? -27.076 -5.612 35.820 1.00 94.75 73 ASN A O 1
ATOM 539 N N . LEU A 1 74 ? -26.518 -3.826 34.581 1.00 93.62 74 LEU A N 1
ATOM 540 C CA . LEU A 1 74 ? -27.069 -2.842 35.510 1.00 93.62 74 LEU A CA 1
ATOM 541 C C . LEU A 1 74 ? -28.593 -2.973 35.632 1.00 93.62 74 LEU A C 1
ATOM 543 O O . LEU A 1 74 ? -29.112 -3.020 36.750 1.00 93.62 74 LEU A O 1
ATOM 547 N N . ILE A 1 75 ? -29.3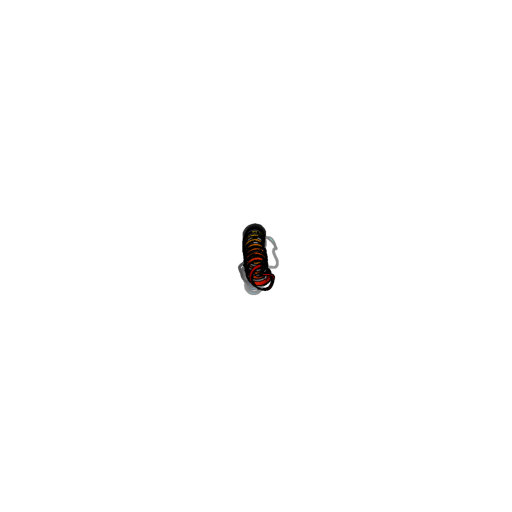06 -3.074 34.505 1.00 93.50 75 ILE A N 1
ATOM 548 C CA . ILE A 1 75 ? -30.768 -3.235 34.503 1.00 93.50 75 ILE A CA 1
ATOM 549 C C . ILE A 1 75 ? -31.168 -4.561 35.158 1.00 93.50 75 ILE A C 1
ATOM 551 O O . ILE A 1 75 ? -32.058 -4.582 36.011 1.00 93.50 75 ILE A O 1
ATOM 555 N N . ALA A 1 76 ? -30.489 -5.662 34.823 1.00 91.38 76 ALA A N 1
ATOM 556 C CA . ALA A 1 76 ? -30.762 -6.975 35.405 1.00 91.38 76 ALA A CA 1
ATOM 557 C C . ALA A 1 76 ? -30.604 -6.974 36.937 1.00 91.38 76 ALA A C 1
ATOM 559 O O . ALA A 1 76 ? -31.414 -7.564 37.657 1.00 91.38 76 ALA A O 1
ATOM 560 N N . ARG A 1 77 ? -29.602 -6.252 37.457 1.00 89.38 77 ARG A N 1
ATOM 561 C CA . ARG A 1 77 ? -29.398 -6.074 38.903 1.00 89.38 77 ARG A CA 1
ATOM 562 C C . ARG A 1 77 ? -30.527 -5.289 39.572 1.00 89.38 77 ARG A C 1
ATOM 564 O O . ARG A 1 77 ? -30.944 -5.667 40.665 1.00 89.38 77 ARG A O 1
ATOM 571 N N . GLN A 1 78 ? 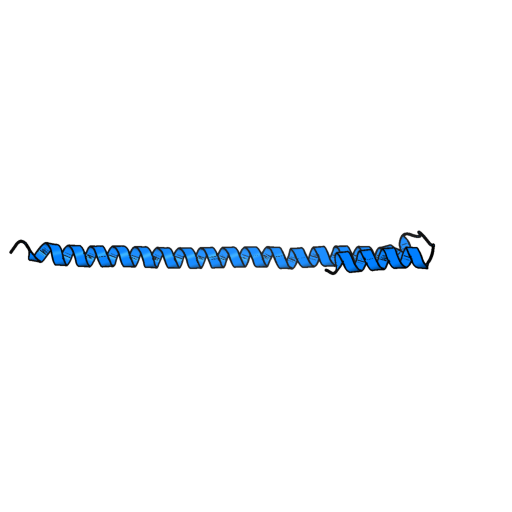-31.035 -4.234 38.933 1.00 78.31 78 GLN A N 1
ATOM 572 C CA . GLN A 1 78 ? -32.154 -3.443 39.462 1.00 78.31 78 GLN A CA 1
ATOM 573 C C . GLN A 1 78 ? -33.471 -4.234 39.458 1.00 78.31 78 GLN A C 1
ATOM 575 O O . GLN A 1 78 ? -34.206 -4.205 40.445 1.00 78.31 78 GLN A O 1
ATOM 580 N N . GLY A 1 79 ? -33.742 -5.001 38.395 1.00 68.50 79 GLY A N 1
ATOM 581 C CA . G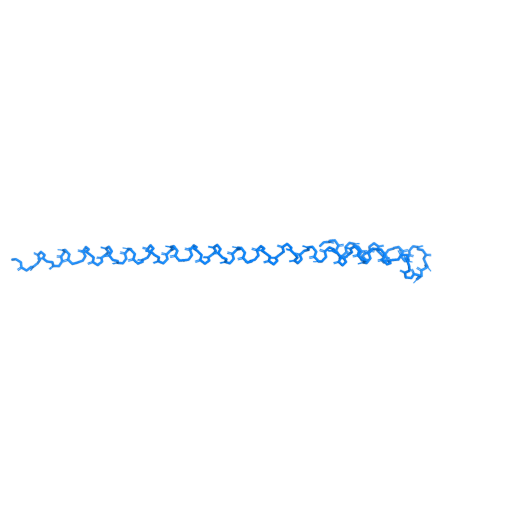LY A 1 79 ? -34.923 -5.868 38.312 1.00 68.50 79 GLY A CA 1
ATOM 582 C C . GLY A 1 79 ? -34.902 -7.021 39.324 1.00 68.50 79 GLY A C 1
ATOM 583 O O . GLY A 1 79 ? -35.931 -7.356 39.905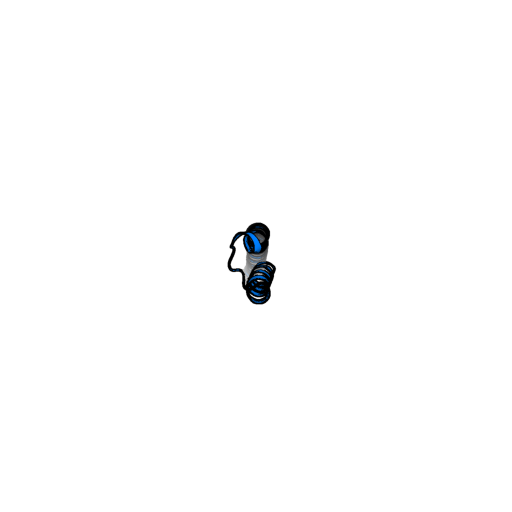 1.00 68.50 79 GLY A O 1
ATOM 584 N N . GLY A 1 80 ? -33.723 -7.587 39.608 1.00 62.59 80 GLY A N 1
ATOM 585 C CA . GLY A 1 80 ? -33.559 -8.656 40.600 1.00 62.59 80 GLY A CA 1
ATOM 586 C C . GLY A 1 80 ? -33.704 -8.216 42.065 1.00 62.59 80 GLY A C 1
ATOM 587 O O . GLY A 1 80 ? -33.987 -9.054 42.921 1.00 62.59 80 GLY A O 1
ATOM 588 N N . GLN A 1 81 ? -33.542 -6.923 42.379 1.00 56.81 81 GLN A N 1
ATOM 589 C CA . GLN A 1 81 ? -33.699 -6.404 43.748 1.00 56.81 81 GLN A CA 1
ATOM 590 C C . GLN A 1 81 ? -35.162 -6.171 44.164 1.00 56.81 81 GLN A C 1
ATOM 592 O O . GLN A 1 81 ? -35.442 -6.179 45.360 1.00 56.81 81 GLN A O 1
ATOM 597 N N . GLN A 1 82 ? -36.106 -6.036 43.225 1.00 53.72 82 GLN A N 1
ATOM 598 C CA . GLN A 1 82 ? -37.527 -5.821 43.553 1.00 53.72 82 GLN A CA 1
ATOM 599 C C . GLN A 1 82 ? -38.279 -7.093 43.987 1.00 53.72 82 GLN A C 1
ATOM 601 O O . GLN A 1 82 ? -39.370 -6.988 44.532 1.00 53.72 82 GLN A O 1
ATOM 606 N N . SER A 1 83 ? -37.709 -8.290 43.806 1.00 52.47 83 SER A N 1
ATOM 607 C CA . SER A 1 83 ? -38.384 -9.558 44.144 1.00 52.47 83 SER A CA 1
ATOM 608 C C . SER A 1 83 ? -38.108 -10.074 45.569 1.00 52.47 83 SER A C 1
ATOM 610 O O . SER A 1 83 ? -38.558 -11.169 45.906 1.00 52.47 83 SER A O 1
ATOM 612 N N . LYS A 1 84 ? -37.343 -9.348 46.398 1.00 50.97 84 LYS A N 1
ATOM 613 C CA . LYS A 1 84 ? -37.003 -9.756 47.780 1.00 50.97 84 LYS A CA 1
ATOM 614 C C . LYS A 1 84 ? -37.617 -8.871 48.881 1.00 50.97 84 LYS A C 1
ATOM 616 O O . LYS A 1 84 ? -37.186 -8.980 50.026 1.00 50.97 84 LYS A O 1
ATOM 621 N N . GLY A 1 85 ? -38.580 -8.012 48.540 1.00 44.34 85 GLY A N 1
ATOM 622 C CA . GLY A 1 85 ? -39.393 -7.255 49.502 1.00 44.34 85 GLY A CA 1
ATOM 623 C C . GLY A 1 85 ? -40.651 -8.010 49.896 1.00 44.34 85 GLY A C 1
ATOM 624 O O . GLY A 1 85 ? -41.271 -8.588 48.977 1.00 44.34 85 GLY A O 1
#

pLDDT: mean 88.4, std 12.2, range [44.34, 98.56]

Radius of gyration: 30.74 Å; chains: 1; bounding box: 59×14×87 Å

Foldseek 3Di:
DLLVVLVVVLVVVCVVVVDPPVVSSVVSNVRSVVVVVVVCVVPPVVVVVVVVVVVVVVVVVVVVVVVVVVVVVVVVVVVVVVVPD